Protein AF-A0A9C7PR06-F1 (afdb_monomer)

pLDDT: mean 82.56, std 14.2, range [54.25, 97.56]

Secondary structure (DSSP, 8-state):
-HHHHHHHHSPP--TTTTS-HHHHHHHHHHHHHHHHHHH--HHHHHHHHHHHHHHHHH-

Nearest PDB structures (foldseek):
  4fi5-assembly1_A  TM=9.288E-01  e=3.538E+00  Hantaan virus 76-118
  2ic6-assembly1_A  TM=9.406E-01  e=7.345E+00  Orthohantavirus sinnombreense
  2ic9-assembly1_A  TM=9.648E-01  e=8.388E+00  Orthohantavirus sinnombreense
  1seu-assembly1_A  TM=7.542E-01  e=6.873E+00  Homo sapiens

Foldseek 3Di:
DVVVVVVVPPDPPDPVCPDDPLVVLVVQLVVLVVCCVPPVDPVSVVSNVVSVVVNVVVD

Structure (mmCIF, N/CA/C/O backbone):
data_AF-A0A9C7PR06-F1
#
_entry.id   AF-A0A9C7PR06-F1
#
loop_
_atom_site.group_PDB
_atom_site.id
_atom_site.type_symbol
_atom_site.label_atom_id
_atom_site.label_alt_id
_atom_site.label_comp_id
_atom_site.label_asym_id
_atom_site.label_entity_id
_atom_site.label_seq_id
_atom_site.pdbx_PDB_ins_code
_atom_site.Cartn_x
_atom_site.Cartn_y
_atom_site.Cartn_z
_atom_site.occupancy
_atom_site.B_iso_or_equiv
_atom_site.auth_seq_id
_atom_site.auth_comp_id
_atom_site.auth_asym_id
_atom_site.auth_atom_id
_atom_site.pdbx_PDB_model_num
ATOM 1 N N . MET A 1 1 ? 32.663 -10.447 -30.907 1.00 73.06 1 MET A N 1
ATOM 2 C CA . MET A 1 1 ? 32.828 -10.756 -29.467 1.00 73.06 1 MET A CA 1
ATOM 3 C C . MET A 1 1 ? 32.074 -9.766 -28.581 1.00 73.06 1 MET A C 1
ATOM 5 O O . MET A 1 1 ? 31.205 -10.194 -27.836 1.00 73.06 1 MET A O 1
ATOM 9 N N . TRP A 1 2 ? 32.308 -8.459 -28.732 1.00 79.69 2 TRP A N 1
ATOM 10 C CA . TRP A 1 2 ? 31.657 -7.400 -27.942 1.00 79.69 2 TRP A CA 1
ATOM 11 C C . TRP A 1 2 ? 30.117 -7.430 -27.942 1.00 79.69 2 TRP A C 1
ATOM 13 O O . TRP A 1 2 ? 29.499 -7.352 -26.884 1.00 79.69 2 TRP A O 1
ATOM 23 N N . ASN A 1 3 ? 29.489 -7.659 -29.101 1.00 78.25 3 ASN A N 1
ATOM 24 C CA . ASN A 1 3 ? 28.024 -7.731 -29.194 1.00 78.25 3 ASN A CA 1
ATOM 25 C C . ASN A 1 3 ? 27.415 -8.887 -28.382 1.00 78.25 3 ASN A C 1
ATOM 27 O O . ASN A 1 3 ? 26.331 -8.721 -27.841 1.00 78.25 3 ASN A O 1
ATOM 31 N N . ARG A 1 4 ? 28.123 -10.022 -28.249 1.00 75.06 4 ARG A N 1
ATOM 32 C CA . ARG A 1 4 ? 27.669 -11.165 -27.433 1.00 75.06 4 ARG A CA 1
ATOM 33 C C . ARG A 1 4 ? 27.720 -10.857 -25.938 1.00 75.06 4 ARG A C 1
ATOM 35 O O . ARG A 1 4 ? 26.827 -11.263 -25.207 1.00 75.06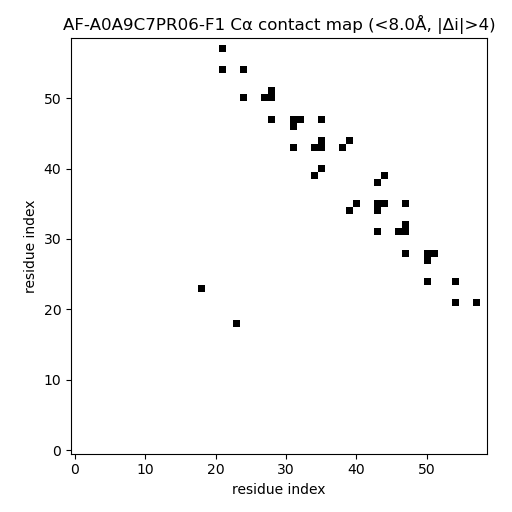 4 ARG A O 1
ATOM 42 N N . ILE A 1 5 ? 28.750 -10.136 -25.496 1.00 81.88 5 ILE A N 1
ATOM 43 C CA . ILE A 1 5 ? 28.886 -9.711 -24.097 1.00 81.88 5 ILE A CA 1
ATOM 44 C C . ILE A 1 5 ? 27.763 -8.730 -23.751 1.00 81.88 5 ILE A C 1
ATOM 46 O O . ILE A 1 5 ? 27.113 -8.883 -22.725 1.00 81.88 5 ILE A O 1
ATOM 50 N N . ARG A 1 6 ? 27.462 -7.782 -24.647 1.00 78.00 6 ARG A N 1
ATOM 51 C CA . ARG A 1 6 ? 26.371 -6.819 -24.453 1.00 78.00 6 ARG A CA 1
ATOM 52 C C . ARG A 1 6 ? 25.010 -7.507 -24.292 1.00 78.00 6 ARG A C 1
ATOM 54 O O . ARG A 1 6 ? 24.305 -7.197 -23.347 1.00 78.00 6 ARG A O 1
ATOM 61 N N . THR A 1 7 ? 24.687 -8.495 -25.128 1.00 77.38 7 THR A N 1
ATOM 62 C CA . THR A 1 7 ? 23.434 -9.266 -25.001 1.00 77.38 7 THR A CA 1
ATOM 63 C C . THR A 1 7 ? 23.339 -10.108 -23.728 1.00 77.38 7 THR A C 1
ATOM 65 O O . THR A 1 7 ? 22.235 -10.406 -23.296 1.00 77.38 7 THR A O 1
ATOM 68 N N . LEU A 1 8 ? 24.467 -10.505 -23.129 1.00 77.19 8 LEU A N 1
ATOM 69 C CA . LEU A 1 8 ? 24.485 -11.248 -21.860 1.00 77.19 8 LEU A CA 1
ATOM 70 C C . LEU A 1 8 ? 24.344 -10.331 -20.638 1.00 77.19 8 LEU A C 1
ATOM 72 O O . LEU A 1 8 ? 23.903 -10.782 -19.587 1.00 77.19 8 LEU A O 1
ATOM 76 N N . LEU A 1 9 ? 24.747 -9.066 -20.777 1.00 78.56 9 LEU A N 1
ATOM 77 C CA . LEU A 1 9 ? 24.626 -8.038 -19.741 1.00 78.56 9 LEU A CA 1
ATOM 78 C C . LEU A 1 9 ? 23.312 -7.254 -19.837 1.00 78.56 9 LEU A C 1
ATOM 80 O O . LEU A 1 9 ? 22.987 -6.498 -18.924 1.00 78.56 9 LEU A O 1
ATOM 84 N N . GLU A 1 10 ? 22.562 -7.406 -20.931 1.00 73.19 10 GLU A N 1
ATOM 85 C CA . GLU A 1 10 ? 21.217 -6.856 -21.028 1.00 73.19 10 GLU A CA 1
ATOM 86 C C . GLU A 1 10 ? 20.314 -7.545 -19.994 1.00 73.19 10 GLU A C 1
ATOM 88 O O . GLU A 1 10 ? 20.267 -8.779 -19.948 1.00 73.19 10 GLU A O 1
ATOM 93 N N . PRO A 1 11 ? 19.589 -6.775 -19.162 1.00 69.12 11 PRO A N 1
ATOM 94 C CA . PRO A 1 11 ? 18.649 -7.347 -18.215 1.00 69.12 11 PRO A CA 1
ATOM 95 C C . PRO A 1 11 ? 17.666 -8.257 -18.962 1.00 69.12 11 PRO A C 1
ATOM 97 O O . PRO A 1 11 ? 17.162 -7.857 -20.021 1.00 69.12 11 PRO A O 1
ATOM 100 N N . PRO A 1 12 ? 17.375 -9.465 -18.450 1.00 69.50 12 PRO A N 1
ATOM 101 C CA . PRO A 1 12 ? 16.464 -10.381 -19.114 1.00 69.50 12 PRO A CA 1
ATOM 102 C C . PRO A 1 12 ? 15.110 -9.698 -19.318 1.00 69.50 12 PRO A C 1
ATOM 104 O O . PRO A 1 12 ? 14.428 -9.308 -18.368 1.00 69.50 12 PRO A O 1
ATOM 107 N N . LYS A 1 13 ? 14.729 -9.534 -20.588 1.00 61.44 13 LYS A N 1
ATOM 108 C CA . LYS A 1 13 ? 13.428 -8.999 -20.992 1.00 61.44 13 LYS A CA 1
ATOM 109 C C . LYS A 1 13 ? 12.360 -10.035 -20.647 1.00 61.44 13 LYS A C 1
ATOM 111 O O . LYS A 1 13 ? 12.017 -10.877 -21.471 1.00 61.44 13 LYS A O 1
ATOM 116 N N . HIS A 1 14 ? 11.861 -10.009 -19.415 1.00 58.22 14 HIS A N 1
ATOM 117 C CA . HIS A 1 14 ? 10.700 -10.809 -19.042 1.00 58.22 14 HIS A CA 1
ATOM 118 C C . HIS A 1 14 ? 9.478 -10.338 -19.854 1.00 58.22 14 HIS A C 1
ATOM 120 O O . HIS A 1 14 ? 9.199 -9.133 -19.856 1.00 58.22 14 HIS A O 1
ATOM 126 N N . PRO A 1 15 ? 8.732 -11.247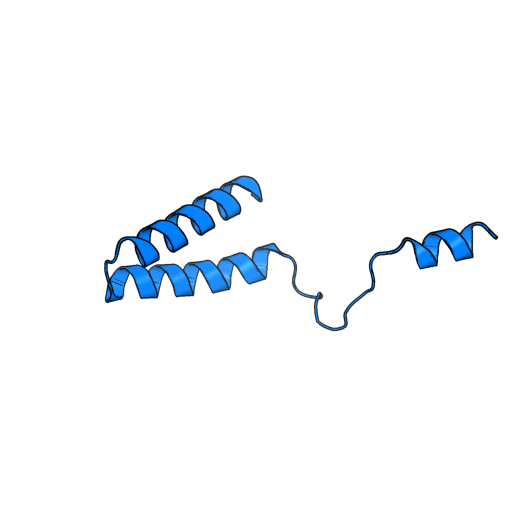 -20.518 1.00 54.91 15 PRO A N 1
ATOM 127 C CA . PRO A 1 15 ? 7.515 -10.935 -21.276 1.00 54.91 15 PRO A CA 1
ATOM 128 C C . PRO A 1 15 ? 6.339 -10.624 -20.331 1.00 54.91 15 PRO A C 1
ATOM 130 O O . PRO A 1 15 ? 5.345 -11.336 -20.262 1.00 54.91 15 PRO A O 1
ATOM 133 N N . GLY A 1 16 ? 6.506 -9.558 -19.558 1.00 56.22 16 GLY A N 1
ATOM 134 C CA . GLY A 1 16 ? 5.610 -9.067 -18.510 1.00 56.22 16 GLY A CA 1
ATOM 135 C C . GLY A 1 16 ? 6.091 -7.743 -17.905 1.00 56.22 16 GLY A C 1
ATOM 136 O O . GLY A 1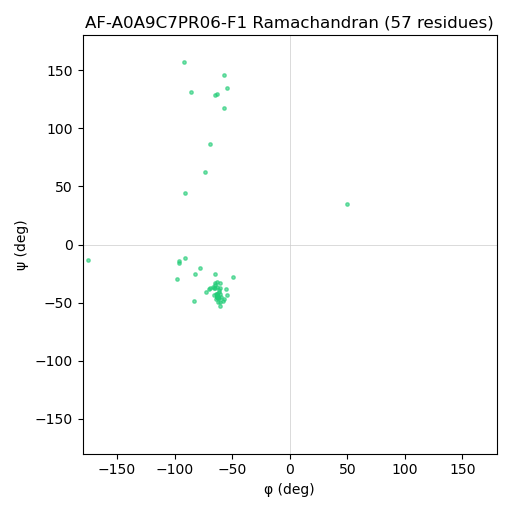 16 ? 5.320 -7.043 -17.260 1.00 56.22 16 GLY A O 1
ATOM 137 N N . ASN A 1 17 ? 7.340 -7.345 -18.175 1.00 54.25 17 ASN A N 1
ATOM 138 C CA . ASN A 1 17 ? 7.900 -6.058 -17.768 1.00 54.25 17 ASN A CA 1
ATOM 139 C C . ASN A 1 17 ? 7.694 -4.978 -18.851 1.00 54.25 17 ASN A C 1
ATOM 141 O O . ASN A 1 17 ? 8.632 -4.290 -19.245 1.00 54.25 17 ASN A O 1
ATOM 145 N N . THR A 1 18 ? 6.491 -4.905 -19.430 1.00 56.19 18 THR A N 1
ATOM 146 C CA . THR A 1 18 ? 6.157 -3.954 -20.509 1.00 56.19 18 THR A CA 1
ATOM 147 C C . THR A 1 18 ? 5.487 -2.686 -20.004 1.00 56.19 18 THR A C 1
ATOM 149 O O . THR A 1 18 ? 5.418 -1.709 -20.745 1.00 56.19 18 THR A O 1
ATOM 152 N N . LYS A 1 19 ? 4.990 -2.683 -18.765 1.00 55.47 19 LYS A N 1
ATOM 153 C CA . LYS A 1 19 ? 4.438 -1.476 -18.163 1.00 55.47 19 LYS A CA 1
ATOM 154 C C . LYS A 1 19 ? 5.571 -0.671 -17.526 1.00 55.47 19 LYS A C 1
ATOM 156 O O . LYS A 1 19 ? 6.382 -1.247 -16.797 1.00 55.47 19 LYS A O 1
ATOM 161 N N . PRO A 1 20 ? 5.671 0.639 -17.787 1.00 60.66 20 PRO A N 1
ATOM 162 C CA . PRO A 1 20 ? 6.635 1.476 -17.092 1.00 60.66 20 PRO A CA 1
ATOM 163 C C . PRO A 1 20 ? 6.398 1.386 -15.569 1.00 60.66 20 PRO A C 1
ATOM 165 O O . PRO A 1 20 ? 5.244 1.304 -15.144 1.00 60.66 20 PRO A O 1
ATOM 168 N N . PRO A 1 21 ? 7.451 1.450 -14.726 1.00 61.97 21 PRO A N 1
ATOM 169 C CA . PRO A 1 21 ? 7.341 1.340 -13.261 1.00 61.97 21 PRO A CA 1
ATOM 170 C C . PRO A 1 21 ? 6.274 2.255 -12.635 1.00 61.97 21 PRO A C 1
ATOM 172 O O . PRO A 1 21 ? 5.684 1.942 -11.605 1.00 61.97 21 PRO A O 1
ATOM 175 N N . LYS A 1 22 ? 6.001 3.379 -13.303 1.00 64.75 22 LYS A N 1
ATOM 176 C CA . LYS A 1 22 ? 5.010 4.386 -12.929 1.00 64.75 22 LYS A CA 1
ATOM 177 C C . LYS A 1 22 ? 3.561 3.878 -12.963 1.00 64.75 22 LYS A C 1
ATOM 179 O O . LYS A 1 22 ? 2.764 4.31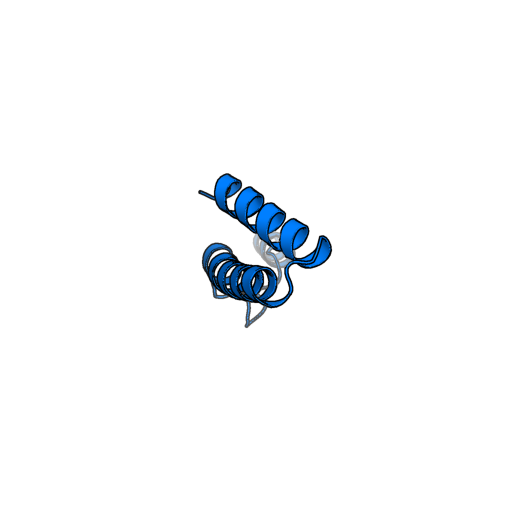6 -12.143 1.00 64.75 22 LYS A O 1
ATOM 184 N N . GLU A 1 23 ? 3.222 2.960 -13.869 1.00 66.38 23 GLU A N 1
ATOM 185 C CA . GLU A 1 23 ? 1.869 2.385 -13.953 1.00 66.38 23 GLU A CA 1
ATOM 186 C C . GLU A 1 23 ? 1.591 1.424 -12.792 1.00 66.38 23 GLU A C 1
ATOM 188 O O . GLU A 1 23 ? 0.532 1.498 -12.178 1.00 66.38 23 GLU A O 1
ATOM 193 N N . PHE A 1 24 ? 2.570 0.595 -12.418 1.00 73.31 24 PHE A N 1
ATOM 194 C CA . PHE A 1 24 ? 2.441 -0.318 -11.277 1.00 73.31 24 PHE A CA 1
ATOM 195 C C . PHE A 1 24 ? 2.253 0.425 -9.945 1.00 73.31 24 PHE A C 1
ATOM 197 O O . PHE A 1 24 ? 1.478 -0.008 -9.096 1.00 73.31 24 PHE A O 1
ATOM 204 N N . LEU A 1 25 ? 2.923 1.569 -9.778 1.00 85.50 25 LEU A N 1
ATOM 205 C CA . LEU A 1 25 ? 2.791 2.416 -8.589 1.00 85.50 25 LEU A CA 1
ATOM 206 C C . LEU A 1 25 ? 1.408 3.061 -8.454 1.00 85.50 25 LEU A C 1
ATOM 208 O O . LEU A 1 25 ? 0.916 3.196 -7.336 1.00 85.50 25 LEU A O 1
ATOM 212 N N . GLY A 1 26 ? 0.781 3.453 -9.567 1.00 85.81 26 GLY A N 1
ATOM 213 C CA . GLY A 1 26 ? -0.567 4.029 -9.557 1.00 85.81 26 GLY A CA 1
ATOM 214 C C . GLY A 1 26 ? -1.622 3.032 -9.073 1.00 85.81 26 GLY A C 1
ATOM 215 O O . GLY A 1 26 ? -2.419 3.360 -8.191 1.00 85.81 26 GLY A O 1
ATOM 216 N N . ASP A 1 27 ? -1.573 1.804 -9.596 1.00 89.69 27 ASP A N 1
ATOM 217 C CA . ASP A 1 27 ? -2.478 0.716 -9.206 1.00 89.69 27 ASP A CA 1
ATOM 218 C C . ASP A 1 27 ? -2.292 0.341 -7.720 1.00 89.69 27 ASP A C 1
ATOM 220 O O . ASP A 1 27 ? -3.262 0.240 -6.965 1.00 89.69 27 ASP A O 1
ATOM 224 N N . GLU A 1 28 ? -1.041 0.211 -7.264 1.00 90.50 28 GLU A N 1
ATOM 225 C CA . GLU A 1 28 ? -0.698 -0.062 -5.859 1.00 90.50 28 GLU A CA 1
ATOM 226 C C . GLU A 1 28 ? -1.166 1.051 -4.907 1.00 90.50 28 GLU A C 1
ATOM 228 O O . GLU A 1 28 ? -1.695 0.760 -3.830 1.00 90.50 28 GLU A O 1
ATOM 233 N N . LEU A 1 29 ? -1.019 2.324 -5.295 1.00 93.44 29 LEU A N 1
ATOM 234 C CA . LEU A 1 29 ? -1.473 3.474 -4.505 1.00 93.44 29 LEU A CA 1
ATOM 235 C C . LEU A 1 29 ? -2.991 3.492 -4.327 1.00 93.44 29 LEU A C 1
ATOM 237 O O . LEU A 1 29 ? -3.468 3.761 -3.222 1.00 93.44 29 LEU A O 1
ATOM 241 N N . ALA A 1 30 ? -3.748 3.196 -5.386 1.00 94.12 30 ALA A N 1
ATOM 242 C CA . ALA A 1 30 ? -5.203 3.119 -5.315 1.00 94.12 30 ALA A CA 1
ATOM 243 C C . ALA A 1 30 ? -5.650 2.018 -4.341 1.00 94.12 30 ALA A C 1
ATOM 245 O O . ALA A 1 30 ? -6.468 2.268 -3.454 1.00 94.12 30 ALA A O 1
ATOM 246 N N . VAL A 1 31 ? -5.046 0.828 -4.437 1.00 95.56 31 VAL A N 1
ATOM 247 C CA . VAL A 1 31 ? -5.325 -0.295 -3.529 1.00 95.56 31 VAL A CA 1
ATOM 248 C C . VAL A 1 31 ? -4.959 0.050 -2.085 1.00 95.56 31 VAL A C 1
ATOM 250 O O . VAL A 1 31 ? -5.747 -0.198 -1.170 1.00 95.56 31 VAL A O 1
ATOM 253 N N . ALA A 1 32 ? -3.785 0.643 -1.860 1.00 94.44 32 ALA A N 1
ATOM 254 C CA . ALA A 1 32 ? -3.330 1.016 -0.524 1.00 94.44 32 ALA A CA 1
ATOM 255 C C . ALA A 1 32 ? -4.209 2.101 0.112 1.00 94.44 32 ALA A C 1
ATOM 257 O O . ALA A 1 32 ? -4.502 2.023 1.305 1.00 94.44 32 ALA A O 1
ATOM 258 N N . ARG A 1 33 ? -4.689 3.068 -0.680 1.00 96.06 33 ARG A N 1
ATOM 259 C CA . ARG A 1 33 ? -5.638 4.086 -0.222 1.00 96.06 33 ARG A CA 1
ATOM 260 C C . ARG A 1 33 ? -6.952 3.461 0.233 1.00 96.06 33 ARG A C 1
ATOM 262 O O . ARG A 1 33 ? -7.407 3.752 1.334 1.00 96.06 33 ARG A O 1
ATOM 269 N N . THR A 1 34 ? -7.544 2.587 -0.582 1.00 97.25 34 THR A N 1
ATOM 270 C CA . THR A 1 34 ? -8.801 1.910 -0.227 1.00 97.25 34 THR A CA 1
ATOM 271 C C . THR A 1 34 ? -8.641 1.045 1.024 1.00 97.25 34 THR A C 1
ATOM 273 O O . THR A 1 34 ? -9.528 1.032 1.876 1.00 97.25 34 THR A O 1
ATOM 276 N N . ALA A 1 35 ? -7.507 0.354 1.175 1.00 95.94 35 ALA A N 1
ATOM 277 C CA . ALA A 1 35 ? -7.212 -0.422 2.378 1.00 95.94 35 ALA A CA 1
ATOM 278 C C . ALA A 1 35 ? -7.106 0.469 3.627 1.0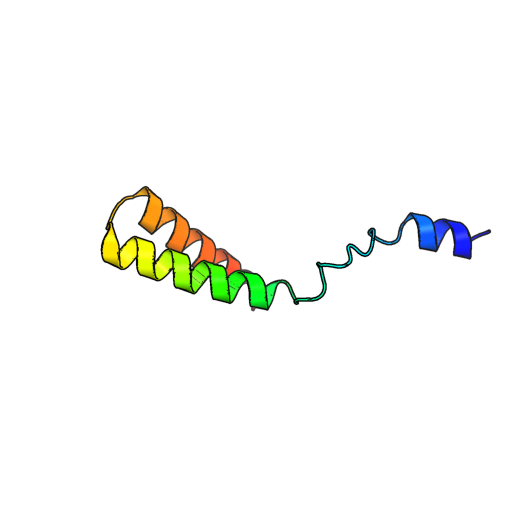0 95.94 35 ALA A C 1
ATOM 280 O O . ALA A 1 35 ? -7.690 0.143 4.658 1.00 95.94 35 ALA A O 1
ATOM 281 N N . TRP A 1 36 ? -6.429 1.619 3.524 1.00 95.62 36 TRP A N 1
ATOM 282 C CA . TRP A 1 36 ? -6.357 2.600 4.609 1.00 95.62 36 TRP A CA 1
ATOM 283 C C . TRP A 1 36 ? -7.740 3.141 4.992 1.00 95.62 36 TRP A C 1
ATOM 285 O O . TRP A 1 36 ? -8.095 3.117 6.167 1.00 95.62 36 TRP A O 1
ATOM 295 N N . GLU A 1 37 ? -8.539 3.574 4.013 1.00 95.50 37 GLU A N 1
ATOM 296 C CA . GLU A 1 37 ? -9.882 4.124 4.249 1.00 95.50 37 GLU A CA 1
ATOM 297 C C . GLU A 1 37 ? -10.814 3.105 4.931 1.00 95.50 37 GLU A C 1
ATOM 299 O O . GLU A 1 37 ? -11.646 3.490 5.754 1.00 95.50 37 GLU A O 1
ATOM 304 N N . LYS A 1 38 ? -10.647 1.809 4.627 1.00 96.94 38 LYS A N 1
ATOM 305 C CA . LYS A 1 38 ? -11.465 0.718 5.171 1.00 96.94 38 LYS A CA 1
ATOM 306 C C . LYS A 1 38 ? -11.013 0.234 6.549 1.00 96.94 38 LYS A C 1
ATOM 308 O O . LYS A 1 38 ? -11.854 0.018 7.416 1.00 96.94 38 LYS A O 1
ATOM 313 N N . GLU A 1 39 ? -9.722 -0.029 6.724 1.00 95.81 39 GLU A N 1
ATOM 314 C CA . GLU A 1 39 ? -9.205 -0.733 7.907 1.00 95.81 39 GLU A CA 1
ATOM 315 C C . GLU A 1 39 ? -8.649 0.216 8.970 1.00 95.81 39 GLU A C 1
ATOM 317 O O . GLU A 1 39 ? -8.675 -0.115 10.152 1.00 95.81 39 GLU A O 1
ATOM 322 N N . GLN A 1 40 ? -8.133 1.380 8.560 1.00 94.00 40 GLN A N 1
ATOM 323 C CA . GLN A 1 40 ? -7.536 2.400 9.430 1.00 94.00 40 GLN A CA 1
ATOM 324 C C . GLN A 1 40 ? -6.491 1.861 10.427 1.00 94.00 40 GLN A C 1
ATOM 326 O O . GLN A 1 40 ? -6.339 2.352 11.546 1.00 94.00 40 GLN A O 1
ATOM 331 N N . THR A 1 41 ? -5.726 0.847 10.017 1.00 96.75 41 THR A N 1
ATOM 332 C CA . THR A 1 41 ? -4.660 0.253 10.836 1.00 96.75 41 THR A CA 1
ATOM 333 C C . THR A 1 41 ? -3.312 0.918 10.573 1.00 96.75 41 THR A C 1
ATOM 335 O O . THR A 1 41 ? -3.057 1.428 9.481 1.00 96.75 41 THR A O 1
ATOM 338 N N . MET A 1 42 ? -2.385 0.827 11.533 1.00 95.06 42 MET A N 1
ATOM 339 C CA . MET A 1 42 ? -1.005 1.299 11.341 1.00 95.06 42 MET A CA 1
ATOM 340 C C . MET A 1 42 ? -0.332 0.658 10.121 1.00 95.06 42 MET A C 1
ATOM 342 O O . MET A 1 42 ? 0.344 1.350 9.371 1.00 95.06 42 MET A O 1
ATOM 346 N N . ALA A 1 43 ? -0.570 -0.632 9.863 1.00 95.69 43 ALA A N 1
ATOM 347 C CA . ALA A 1 43 ? -0.001 -1.318 8.705 1.00 95.69 43 ALA A CA 1
ATOM 348 C C . ALA A 1 43 ? -0.485 -0.712 7.373 1.00 95.69 43 ALA A C 1
ATOM 350 O O . ALA A 1 43 ? 0.322 -0.451 6.478 1.00 95.69 43 ALA A O 1
ATOM 351 N N . THR A 1 44 ? -1.790 -0.444 7.253 1.00 95.69 44 THR A N 1
ATOM 352 C CA . THR A 1 44 ? -2.366 0.170 6.043 1.00 95.69 44 THR A CA 1
ATOM 353 C C . THR A 1 44 ? -1.941 1.631 5.868 1.00 95.69 44 THR A C 1
ATOM 355 O O . THR A 1 44 ? -1.616 2.025 4.747 1.00 95.69 44 THR A O 1
ATOM 358 N N . ALA A 1 45 ? -1.824 2.400 6.960 1.00 95.69 45 ALA A N 1
ATOM 359 C CA . ALA A 1 45 ? -1.259 3.751 6.938 1.00 95.69 45 ALA A CA 1
ATOM 360 C C . ALA A 1 45 ? 0.194 3.755 6.457 1.00 95.69 45 ALA A C 1
ATOM 362 O O . ALA A 1 45 ? 0.534 4.479 5.523 1.00 95.69 45 ALA A O 1
ATOM 363 N N . THR A 1 46 ? 1.052 2.930 7.070 1.00 97.56 46 THR A N 1
ATOM 364 C CA . THR A 1 46 ? 2.470 2.835 6.707 1.00 97.56 46 THR A CA 1
ATOM 365 C C . THR A 1 46 ? 2.623 2.471 5.238 1.00 97.56 46 THR A C 1
ATOM 367 O O . THR A 1 46 ? 3.352 3.155 4.527 1.00 97.56 46 THR A O 1
ATOM 370 N N . ARG A 1 47 ? 1.880 1.469 4.747 1.00 95.94 47 ARG A N 1
ATOM 371 C CA . ARG A 1 47 ? 1.913 1.084 3.330 1.00 95.94 47 ARG A CA 1
ATOM 372 C C . ARG A 1 47 ? 1.549 2.252 2.411 1.00 95.94 47 ARG A C 1
ATOM 374 O O . ARG A 1 47 ? 2.272 2.510 1.451 1.00 95.94 47 ARG A O 1
ATOM 381 N N . TYR A 1 48 ? 0.454 2.955 2.695 1.00 96.38 48 TYR A N 1
ATOM 382 C CA . TYR A 1 48 ? 0.008 4.076 1.868 1.00 96.38 48 TYR A CA 1
ATOM 383 C C . TYR A 1 48 ? 1.025 5.229 1.858 1.00 96.38 48 TYR A C 1
ATOM 385 O O . TYR A 1 48 ? 1.376 5.730 0.792 1.00 96.38 48 TYR A O 1
ATOM 393 N N . ILE A 1 49 ? 1.570 5.595 3.023 1.00 96.06 49 ILE A N 1
ATOM 394 C CA . ILE A 1 49 ? 2.586 6.653 3.155 1.00 96.06 49 ILE A CA 1
ATOM 395 C C . ILE A 1 49 ? 3.873 6.281 2.412 1.00 96.06 49 ILE A C 1
ATOM 397 O O . ILE A 1 49 ? 4.417 7.104 1.679 1.00 96.06 49 ILE A O 1
ATOM 401 N N . THR A 1 50 ? 4.354 5.045 2.558 1.00 95.12 50 THR A N 1
ATOM 402 C CA . THR A 1 50 ? 5.558 4.581 1.859 1.00 95.12 50 THR A CA 1
ATOM 403 C C . THR A 1 50 ? 5.385 4.650 0.343 1.00 95.12 50 THR A C 1
A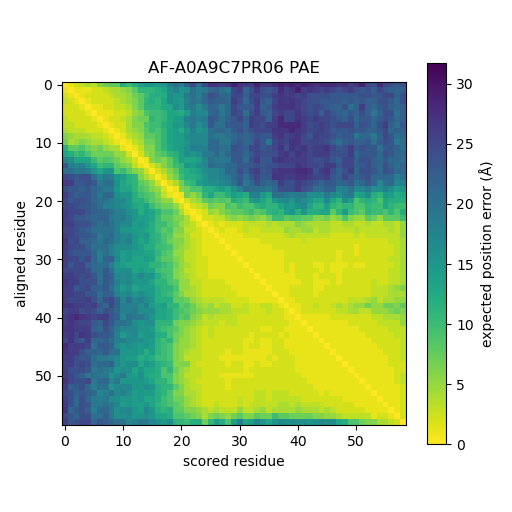TOM 405 O O . THR A 1 50 ? 6.284 5.121 -0.351 1.00 95.12 50 THR A O 1
ATOM 408 N N . LEU A 1 51 ? 4.227 4.239 -0.180 1.00 94.81 51 LEU A N 1
ATOM 409 C CA . LEU A 1 51 ? 3.946 4.318 -1.615 1.00 94.81 51 LEU A CA 1
ATOM 410 C C . LEU A 1 51 ? 3.866 5.768 -2.114 1.00 94.81 51 LEU A C 1
ATOM 412 O O . LEU A 1 51 ? 4.353 6.057 -3.206 1.00 94.81 51 LEU A O 1
ATOM 416 N N . LEU A 1 52 ? 3.313 6.689 -1.316 1.00 94.44 52 LEU A N 1
ATOM 417 C CA . LEU A 1 52 ? 3.303 8.119 -1.640 1.00 94.44 52 LEU A CA 1
ATOM 418 C C . LEU A 1 52 ? 4.722 8.700 -1.706 1.00 94.44 52 LEU A C 1
ATOM 420 O O . LEU A 1 52 ? 5.033 9.448 -2.633 1.00 94.44 52 LEU A O 1
ATOM 424 N N . GLU A 1 53 ? 5.590 8.338 -0.761 1.00 94.62 53 GLU A N 1
ATOM 425 C CA . GLU A 1 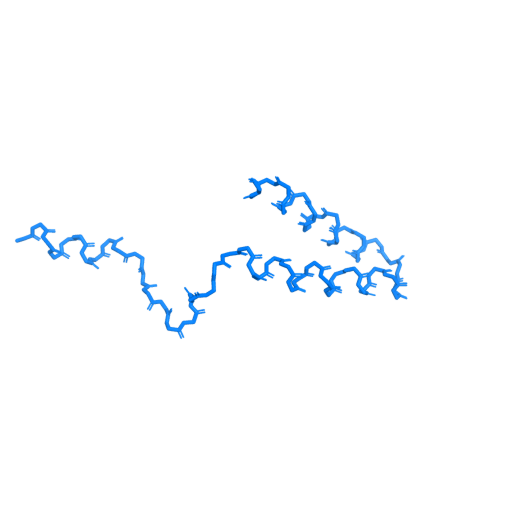53 ? 6.981 8.803 -0.745 1.00 94.62 53 GLU A CA 1
ATOM 426 C C . GLU A 1 53 ? 7.760 8.290 -1.964 1.00 94.62 53 GLU A C 1
ATOM 428 O O . GLU A 1 53 ? 8.460 9.061 -2.618 1.00 94.62 53 GLU A O 1
ATOM 433 N N . ILE A 1 54 ? 7.582 7.017 -2.333 1.00 90.06 54 ILE A N 1
ATOM 434 C CA . ILE A 1 54 ? 8.204 6.437 -3.533 1.00 90.06 54 ILE A CA 1
ATOM 435 C C . ILE A 1 54 ? 7.693 7.134 -4.801 1.00 90.06 54 ILE A C 1
ATOM 437 O O . ILE A 1 54 ? 8.487 7.499 -5.667 1.00 90.06 54 ILE A O 1
ATOM 441 N N . ALA A 1 55 ? 6.3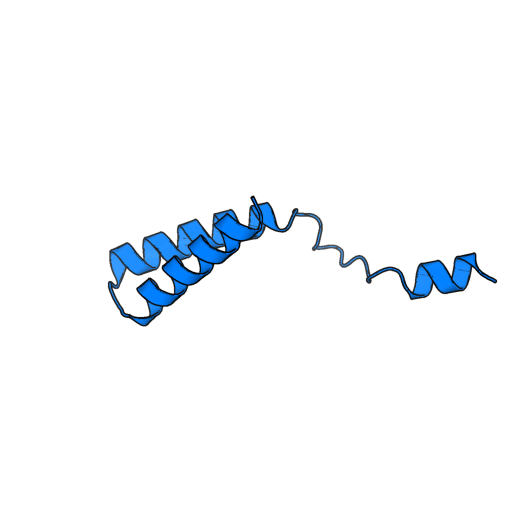81 7.361 -4.911 1.00 88.62 55 ALA A N 1
ATOM 442 C CA . ALA A 1 55 ? 5.798 8.043 -6.065 1.00 88.62 55 ALA A CA 1
ATOM 443 C C . ALA A 1 55 ? 6.345 9.470 -6.234 1.00 88.62 55 ALA A C 1
ATOM 445 O O . ALA A 1 55 ? 6.606 9.892 -7.361 1.00 88.62 55 ALA A O 1
ATOM 446 N N . ARG A 1 56 ? 6.583 10.178 -5.123 1.00 87.81 56 ARG A N 1
ATOM 447 C CA . ARG A 1 56 ? 7.197 11.511 -5.113 1.00 87.81 56 ARG A CA 1
ATOM 448 C C . ARG A 1 56 ? 8.645 11.506 -5.613 1.00 87.81 56 ARG A C 1
ATOM 450 O O . ARG A 1 56 ? 9.055 12.468 -6.245 1.00 87.81 56 ARG A O 1
ATOM 457 N N . GLN A 1 57 ? 9.413 10.451 -5.340 1.00 86.50 57 GLN A N 1
ATOM 458 C CA . GLN A 1 57 ? 10.822 10.342 -5.751 1.00 86.50 57 GLN A CA 1
ATOM 459 C C . GLN A 1 57 ? 11.009 9.973 -7.230 1.00 86.50 57 GLN A C 1
ATOM 461 O O . GLN A 1 57 ? 12.092 10.170 -7.774 1.00 86.50 57 GLN A O 1
ATOM 466 N N . ILE A 1 58 ? 9.981 9.401 -7.865 1.00 80.62 58 ILE A N 1
ATOM 467 C CA . ILE A 1 58 ? 10.014 8.950 -9.269 1.00 80.62 58 ILE A CA 1
ATOM 468 C C . ILE A 1 58 ? 9.435 10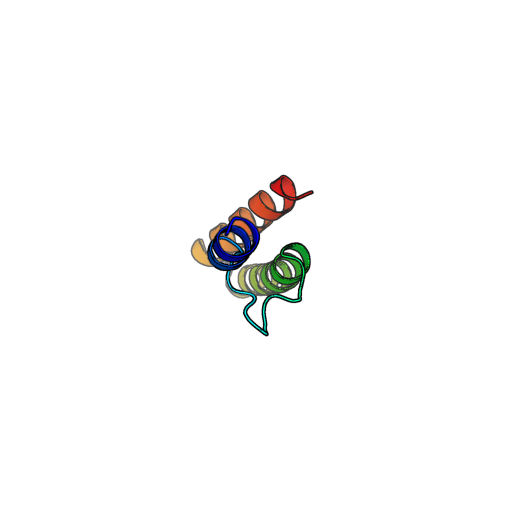.011 -10.228 1.00 80.62 58 ILE A C 1
ATOM 470 O O . ILE A 1 58 ? 9.598 9.894 -11.446 1.00 80.62 58 ILE A O 1
ATOM 474 N N . GLN A 1 59 ? 8.739 11.024 -9.700 1.00 62.81 59 GLN A N 1
ATOM 475 C CA . GLN A 1 59 ? 8.321 12.211 -10.457 1.00 62.81 59 GLN A CA 1
ATOM 476 C C . GLN A 1 59 ? 9.513 13.074 -10.865 1.00 62.81 59 GLN A C 1
ATOM 478 O O . GLN A 1 59 ? 9.443 13.581 -12.008 1.00 62.81 59 GLN A O 1
#

Sequence (59 aa):
MWNRIRTLLEPPKHPGNTKPPKEFLGDELAVARTAWEKEQTMATATRYITLLEIARQIQ

Mean predicted aligned error: 11.2 Å

Solvent-accessible surface area (backbone atoms only — not comparable to full-atom values): 3606 Å² total; per-residue (Å²): 113,69,69,60,54,50,65,69,69,47,76,81,83,55,101,75,73,78,66,60,74,68,59,59,52,53,58,51,45,55,54,29,46,55,46,23,78,72,66,69,40,71,69,34,46,51,53,35,53,52,48,52,54,53,53,64,74,72,107

Radius of gyration: 17.44 Å; Cα contacts (8 Å, |Δi|>4): 21; chains: 1; bounding box: 44×24×41 Å